Protein AF-A0A8S2U167-F1 (afdb_monomer_lite)

Organism: NCBI:txid1234261

Sequence (95 aa):
ITFLLKPGHNHIHIKSSLRGDYCSLLPIAESTNVITNGLKWNLNNDTELNFHSLISSSNTYDENLLKSDIIDYVHIYTEKYLVWSMTYNSSHSHR

Structure (mmCIF, N/CA/C/O backbone):
data_AF-A0A8S2U167-F1
#
_entry.id   AF-A0A8S2U167-F1
#
loop_
_atom_site.group_PDB
_atom_site.id
_atom_site.type_symbol
_atom_site.label_atom_id
_atom_site.label_alt_id
_atom_site.label_comp_id
_atom_site.label_asym_id
_atom_site.label_entity_id
_atom_sit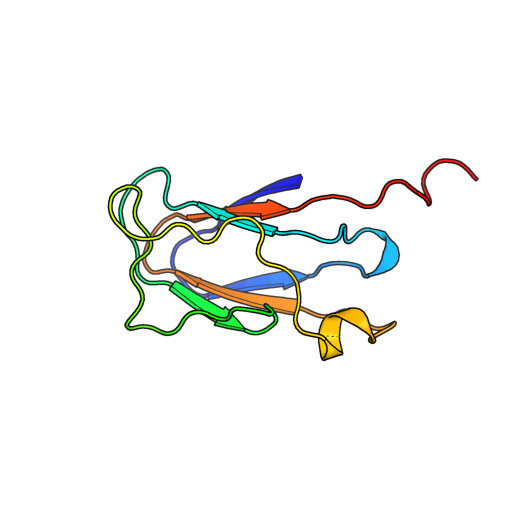e.label_seq_id
_atom_site.pdbx_PDB_ins_code
_atom_site.Cartn_x
_atom_site.Cartn_y
_atom_site.Cartn_z
_atom_site.occupancy
_atom_site.B_iso_or_equiv
_atom_site.auth_seq_id
_atom_site.auth_comp_id
_atom_site.auth_asym_id
_atom_site.auth_atom_id
_atom_site.pdbx_PDB_model_num
ATOM 1 N N . ILE A 1 1 ? -3.478 5.333 -11.062 1.00 94.31 1 ILE A N 1
ATOM 2 C CA . ILE A 1 1 ? -4.579 4.339 -11.066 1.00 94.31 1 ILE A CA 1
ATOM 3 C C . ILE A 1 1 ? -5.104 4.237 -9.647 1.00 94.31 1 ILE A C 1
ATOM 5 O O . ILE A 1 1 ? -4.291 4.126 -8.738 1.00 94.31 1 ILE A O 1
ATOM 9 N N . THR A 1 2 ? -6.422 4.292 -9.458 1.00 97.31 2 THR A N 1
ATOM 10 C CA . THR A 1 2 ? -7.044 4.309 -8.127 1.00 97.31 2 THR A CA 1
ATOM 11 C C . THR A 1 2 ? -8.304 3.456 -8.137 1.00 97.31 2 THR A C 1
ATOM 13 O O . THR A 1 2 ? -9.097 3.560 -9.072 1.00 97.31 2 THR A O 1
ATOM 16 N N . PHE A 1 3 ? -8.477 2.606 -7.127 1.00 97.69 3 PHE A N 1
ATOM 17 C CA . PHE A 1 3 ? -9.656 1.751 -6.974 1.00 97.69 3 PHE A CA 1
ATOM 18 C C . PHE A 1 3 ? -9.863 1.330 -5.513 1.00 97.69 3 PHE A C 1
ATOM 20 O O . PHE A 1 3 ? -9.000 1.527 -4.657 1.00 97.69 3 PHE A O 1
ATOM 27 N N . LEU A 1 4 ? -11.042 0.773 -5.237 1.00 98.19 4 LEU A N 1
ATOM 28 C CA . LEU A 1 4 ? -11.466 0.369 -3.902 1.00 98.19 4 LEU A CA 1
ATOM 29 C C . LEU A 1 4 ? -11.148 -1.107 -3.642 1.00 98.19 4 LEU A C 1
ATOM 31 O O . LEU A 1 4 ? -11.505 -1.971 -4.444 1.00 98.19 4 LEU A O 1
ATOM 35 N N . LEU A 1 5 ? -10.528 -1.387 -2.501 1.00 98.12 5 LEU A N 1
ATOM 36 C CA . LEU A 1 5 ? -10.334 -2.725 -1.956 1.00 98.12 5 LEU A CA 1
ATOM 37 C C . LEU A 1 5 ? -11.493 -3.066 -1.024 1.00 98.12 5 LEU A C 1
ATOM 39 O O . LEU A 1 5 ? -11.947 -2.225 -0.242 1.00 98.12 5 LEU A O 1
ATOM 43 N N . LYS A 1 6 ? -11.977 -4.303 -1.121 1.00 97.94 6 LYS A N 1
ATOM 44 C CA . LYS A 1 6 ? -13.027 -4.817 -0.237 1.00 97.94 6 LYS A CA 1
ATOM 45 C C . LYS A 1 6 ? -12.408 -5.347 1.061 1.00 97.94 6 LYS A C 1
ATOM 47 O O . LYS A 1 6 ? -11.252 -5.770 1.026 1.00 97.94 6 LYS A O 1
ATOM 52 N N . PRO A 1 7 ? -13.180 -5.403 2.159 1.00 98.12 7 PRO A N 1
ATOM 53 C CA . PRO A 1 7 ? -12.782 -6.138 3.354 1.00 98.12 7 PRO A CA 1
ATOM 54 C C . PRO A 1 7 ? -12.325 -7.569 3.033 1.00 98.12 7 PRO A C 1
ATOM 56 O O . PRO A 1 7 ? -12.939 -8.249 2.205 1.00 98.12 7 PRO A O 1
ATOM 59 N N . GLY A 1 8 ? -11.272 -8.028 3.703 1.00 98.12 8 GLY A N 1
ATOM 60 C CA . GLY A 1 8 ? -10.641 -9.330 3.506 1.00 98.12 8 GLY A CA 1
ATOM 61 C C . GLY A 1 8 ? -9.335 -9.262 2.711 1.00 98.12 8 GLY A C 1
ATOM 62 O O . GLY A 1 8 ? -8.654 -8.237 2.666 1.00 98.12 8 GLY A O 1
ATOM 63 N N . HIS A 1 9 ? -8.963 -10.392 2.104 1.00 97.88 9 HIS A N 1
ATOM 64 C CA . HIS A 1 9 ? -7.722 -10.533 1.341 1.00 97.88 9 HIS A CA 1
ATOM 65 C C . HIS A 1 9 ? -7.887 -10.052 -0.103 1.00 97.88 9 HIS A C 1
ATOM 67 O O . HIS A 1 9 ? -8.747 -10.527 -0.844 1.00 97.88 9 HIS A O 1
ATOM 73 N N . ASN A 1 10 ? -7.007 -9.148 -0.516 1.00 97.62 10 ASN A N 1
ATOM 74 C CA . ASN A 1 10 ? -6.918 -8.602 -1.860 1.00 97.62 10 ASN A CA 1
ATOM 75 C C . ASN A 1 10 ? -5.521 -8.892 -2.421 1.00 97.62 10 ASN A C 1
ATOM 77 O O . ASN A 1 10 ? -4.514 -8.665 -1.748 1.00 97.62 10 ASN A O 1
ATOM 81 N N . HIS A 1 11 ? -5.462 -9.366 -3.665 1.00 95.44 11 HIS A N 1
ATOM 82 C CA . HIS A 1 11 ? -4.216 -9.580 -4.399 1.00 95.44 11 HIS A CA 1
ATOM 83 C C . HIS A 1 11 ? -4.185 -8.643 -5.599 1.00 95.44 11 HIS A C 1
ATOM 85 O O . HIS A 1 11 ? -4.986 -8.785 -6.526 1.00 95.44 11 HIS A O 1
ATOM 91 N N . ILE A 1 12 ? -3.271 -7.678 -5.579 1.00 94.44 12 ILE A N 1
ATOM 92 C CA . ILE A 1 12 ? -3.112 -6.719 -6.667 1.00 94.44 12 ILE A CA 1
ATOM 93 C C . ILE A 1 12 ? -1.954 -7.184 -7.534 1.00 94.44 12 ILE A C 1
ATOM 95 O O . ILE A 1 12 ? -0.791 -7.077 -7.153 1.00 94.44 12 ILE A O 1
ATOM 99 N N . HIS A 1 13 ? -2.288 -7.691 -8.714 1.00 91.50 13 HIS A N 1
ATOM 100 C CA . HIS A 1 13 ? -1.307 -7.993 -9.741 1.00 91.50 13 HIS A CA 1
ATOM 101 C C . HIS A 1 13 ? -0.920 -6.704 -10.472 1.00 91.50 13 HIS A C 1
ATOM 103 O O . HIS A 1 13 ? -1.768 -6.057 -11.092 1.00 91.50 13 HIS A O 1
ATOM 109 N N . ILE A 1 14 ? 0.364 -6.348 -10.425 1.00 86.75 14 ILE A N 1
ATOM 110 C CA . ILE A 1 14 ? 0.891 -5.173 -11.114 1.00 86.75 14 ILE A CA 1
ATOM 111 C C . ILE A 1 14 ? 1.939 -5.612 -12.132 1.00 86.75 14 ILE A C 1
ATOM 113 O O . ILE A 1 14 ? 3.019 -6.070 -11.776 1.00 86.75 14 ILE A O 1
ATOM 117 N N . LYS A 1 15 ? 1.645 -5.415 -13.418 1.00 86.38 15 LYS A N 1
ATOM 118 C CA . LYS A 1 15 ? 2.616 -5.666 -14.486 1.00 86.38 15 LYS A CA 1
ATOM 119 C C . LYS A 1 15 ? 3.793 -4.691 -14.360 1.00 86.38 15 LYS A C 1
ATOM 121 O O . LYS A 1 15 ? 3.573 -3.480 -14.430 1.00 86.38 15 LYS A O 1
ATOM 126 N N . SER A 1 16 ? 5.023 -5.201 -14.263 1.00 84.38 16 SER A N 1
ATOM 127 C CA . SER A 1 16 ? 6.240 -4.394 -14.059 1.00 84.38 16 SER A CA 1
ATOM 128 C C . SER A 1 16 ? 6.391 -3.262 -15.083 1.00 84.38 16 SER A C 1
ATOM 130 O O . SER A 1 16 ? 6.737 -2.146 -14.713 1.00 84.38 16 SER A O 1
ATOM 132 N N . SER A 1 17 ? 6.011 -3.490 -16.349 1.00 85.19 17 SER A N 1
ATOM 133 C CA . SER A 1 17 ? 6.078 -2.471 -17.413 1.00 85.19 17 SER A CA 1
ATOM 134 C C . SER A 1 17 ? 5.126 -1.280 -17.229 1.00 85.19 17 SER A C 1
ATOM 136 O O . SER A 1 17 ? 5.300 -0.257 -17.881 1.00 85.19 17 SER A O 1
ATOM 138 N N . LEU A 1 18 ? 4.079 -1.426 -16.411 1.00 86.56 18 LEU A N 1
ATOM 139 C CA . LEU A 1 18 ? 3.037 -0.414 -16.179 1.00 86.56 18 LEU A CA 1
ATOM 140 C C . LEU A 1 18 ? 3.129 0.214 -14.781 1.00 86.56 18 LEU A C 1
ATOM 142 O O . LEU A 1 18 ? 2.468 1.214 -14.493 1.00 86.56 18 LEU A O 1
ATOM 146 N N . ARG A 1 19 ? 3.930 -0.385 -13.900 1.00 89.75 19 ARG A N 1
ATOM 147 C CA . ARG A 1 19 ? 4.107 0.035 -12.516 1.00 89.75 19 ARG A CA 1
ATOM 148 C C . ARG A 1 19 ? 4.875 1.354 -12.470 1.00 89.75 19 ARG A C 1
ATOM 150 O O . ARG A 1 19 ? 6.020 1.405 -12.906 1.00 89.75 19 ARG A O 1
ATOM 157 N N . GLY A 1 20 ? 4.249 2.413 -11.961 1.00 91.38 20 GLY A N 1
ATOM 158 C CA . GLY A 1 20 ? 4.983 3.608 -11.538 1.00 91.38 20 GLY A CA 1
ATOM 159 C C . GLY A 1 20 ? 5.620 3.395 -10.166 1.00 91.38 20 GLY A C 1
ATOM 160 O O . GLY A 1 20 ? 5.340 2.395 -9.516 1.00 91.38 20 GLY A O 1
ATOM 161 N N . ASP A 1 21 ? 6.442 4.335 -9.709 1.00 92.31 21 ASP A N 1
ATOM 162 C CA . ASP A 1 21 ? 7.314 4.136 -8.540 1.00 92.31 21 ASP A CA 1
ATOM 163 C C . ASP A 1 21 ? 6.610 4.150 -7.178 1.00 92.31 21 ASP A C 1
ATOM 165 O O . ASP A 1 21 ? 7.184 3.696 -6.189 1.00 92.31 21 ASP A O 1
ATOM 169 N N . TYR A 1 22 ? 5.380 4.661 -7.097 1.00 95.62 22 TYR A N 1
ATOM 170 C CA . TYR A 1 22 ? 4.732 4.951 -5.820 1.00 95.62 22 TYR A CA 1
ATOM 171 C C . TYR A 1 22 ? 3.323 4.383 -5.731 1.00 95.62 22 TYR A C 1
ATOM 173 O O . TYR A 1 22 ? 2.595 4.284 -6.723 1.00 95.62 22 TYR A O 1
ATOM 181 N N . CYS A 1 23 ? 2.922 4.068 -4.505 1.00 97.06 23 CYS A N 1
ATOM 182 C CA . CYS A 1 23 ? 1.578 3.649 -4.151 1.00 97.06 23 CYS A CA 1
ATOM 183 C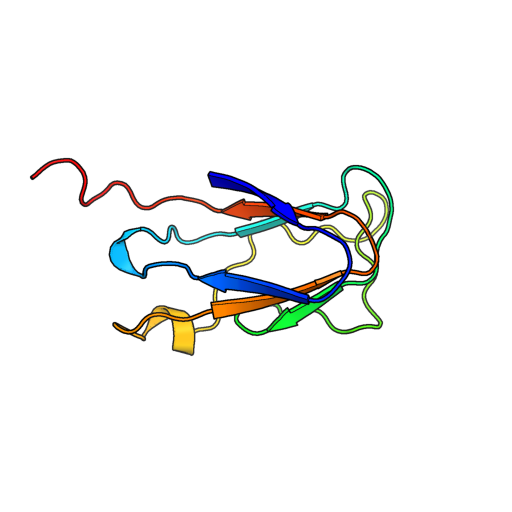 C . CYS A 1 23 ? 1.163 4.164 -2.766 1.00 97.06 23 CYS A C 1
ATOM 185 O O . CYS A 1 23 ? 1.986 4.649 -1.986 1.00 97.06 23 CYS A O 1
ATOM 187 N N . SER A 1 24 ? -0.134 4.079 -2.486 1.00 98.25 24 SER A N 1
ATOM 188 C CA . SER A 1 24 ? -0.754 4.583 -1.266 1.00 98.25 24 SER A CA 1
ATOM 189 C C . SER A 1 24 ? -1.938 3.716 -0.837 1.00 98.25 24 SER A C 1
ATOM 191 O O . SER A 1 24 ? -2.681 3.201 -1.679 1.00 98.25 24 SER A O 1
ATOM 193 N N . LEU A 1 25 ? -2.152 3.645 0.478 1.00 98.19 25 LEU A N 1
ATOM 194 C CA . LEU A 1 25 ? -3.305 3.028 1.138 1.00 98.19 25 LEU A CA 1
ATOM 195 C C . LEU A 1 25 ? -4.047 4.113 1.919 1.00 98.19 25 LEU A C 1
ATOM 197 O O . LEU A 1 25 ? -3.495 4.693 2.856 1.00 98.19 25 LEU A O 1
ATOM 201 N N . LEU A 1 26 ? -5.280 4.409 1.513 1.00 98.06 26 LEU A N 1
ATOM 202 C CA . LEU A 1 26 ? -6.047 5.544 2.019 1.00 98.06 26 LEU A CA 1
ATOM 203 C C . LEU A 1 26 ? -7.332 5.063 2.726 1.00 98.06 26 LEU A C 1
ATOM 205 O O . LEU A 1 26 ? -8.246 4.568 2.057 1.00 98.06 26 LEU A O 1
ATOM 209 N N . PRO A 1 27 ? -7.442 5.230 4.056 1.00 97.06 27 PRO A N 1
ATOM 210 C CA . PRO A 1 27 ? -8.618 4.854 4.847 1.00 97.06 27 PRO A CA 1
ATOM 211 C C . PRO A 1 27 ? -9.702 5.949 4.782 1.00 97.06 27 PRO A C 1
ATOM 213 O O . PRO A 1 27 ? -10.000 6.605 5.775 1.00 97.06 27 PRO A O 1
ATOM 216 N N . ILE A 1 28 ? -10.233 6.229 3.583 1.00 95.38 28 ILE A N 1
ATOM 217 C CA . ILE A 1 28 ? -11.098 7.408 3.335 1.00 95.38 28 ILE A CA 1
ATOM 218 C C . ILE A 1 28 ? -12.408 7.363 4.129 1.00 95.38 28 ILE A C 1
ATOM 220 O O . ILE A 1 28 ? -12.852 8.396 4.620 1.00 95.38 28 ILE A O 1
ATOM 224 N N . ALA A 1 29 ? -13.042 6.195 4.220 1.00 91.38 29 ALA A N 1
ATOM 225 C CA . ALA A 1 29 ? -14.343 6.073 4.872 1.00 91.38 29 ALA A CA 1
ATOM 226 C C . ALA A 1 29 ? -14.223 6.060 6.402 1.00 91.38 29 ALA A C 1
ATOM 228 O O . ALA A 1 29 ? -14.964 6.756 7.090 1.00 91.38 29 ALA A O 1
ATOM 229 N N . GLU A 1 30 ? -13.298 5.260 6.927 1.00 95.38 30 GLU A N 1
ATOM 230 C CA . GLU A 1 30 ? -13.111 5.041 8.358 1.00 95.38 30 GLU A CA 1
ATOM 231 C C . GLU A 1 30 ? -11.760 4.372 8.635 1.00 95.38 30 GLU A C 1
ATOM 233 O O . GLU A 1 30 ? -11.128 3.824 7.727 1.00 95.38 30 GLU A O 1
ATOM 238 N N . SER A 1 31 ? -11.332 4.404 9.900 1.00 97.19 31 SER A N 1
ATOM 239 C CA . SER A 1 31 ? -10.113 3.737 10.356 1.00 97.19 31 SER A CA 1
ATOM 240 C C . SER A 1 31 ? -10.169 2.225 10.128 1.00 97.19 31 SER A C 1
ATOM 242 O O . SER A 1 31 ? -11.215 1.600 10.349 1.00 97.19 31 SER A O 1
ATOM 244 N N . THR A 1 32 ? -9.045 1.629 9.725 1.00 96.81 32 THR A N 1
ATOM 245 C CA . THR A 1 32 ? -8.939 0.180 9.499 1.00 96.81 32 THR A CA 1
ATOM 246 C C . THR A 1 32 ? -7.547 -0.356 9.793 1.00 96.81 32 THR A C 1
ATOM 248 O O . THR A 1 32 ? -6.543 0.252 9.420 1.00 96.81 32 THR A O 1
ATOM 251 N N . ASN A 1 33 ? -7.489 -1.558 10.361 1.00 96.88 33 ASN A N 1
ATOM 252 C CA . ASN A 1 33 ? -6.266 -2.348 10.437 1.00 96.88 33 ASN A CA 1
ATOM 253 C C . ASN A 1 33 ? -5.950 -2.930 9.056 1.00 96.88 33 ASN A C 1
ATOM 255 O O . ASN A 1 33 ? -6.858 -3.307 8.297 1.00 96.88 33 ASN A O 1
ATOM 259 N N . VAL A 1 34 ? -4.663 -2.941 8.709 1.00 96.75 34 VAL A N 1
ATOM 260 C CA . VAL A 1 34 ? -4.183 -3.374 7.394 1.00 96.75 34 VAL A CA 1
ATOM 261 C C . VAL A 1 34 ? -2.912 -4.197 7.545 1.00 96.75 34 VAL A C 1
ATOM 263 O O . VAL A 1 34 ? -1.967 -3.781 8.204 1.00 96.75 34 VAL A O 1
ATOM 266 N N . ILE A 1 35 ? -2.865 -5.342 6.869 1.00 97.81 35 ILE A N 1
ATOM 267 C CA . ILE A 1 35 ? -1.655 -6.157 6.729 1.00 97.81 35 ILE A CA 1
ATOM 268 C C . ILE A 1 35 ? -1.250 -6.116 5.268 1.00 97.81 35 ILE A C 1
ATOM 270 O O . ILE A 1 35 ? -2.089 -6.354 4.395 1.00 97.81 35 ILE A O 1
ATOM 274 N N . THR A 1 36 ? 0.023 -5.856 4.984 1.00 97.25 36 THR A N 1
ATOM 275 C CA . THR A 1 36 ? 0.518 -5.878 3.606 1.00 97.25 36 THR A CA 1
ATOM 276 C C . THR A 1 36 ? 1.752 -6.745 3.433 1.00 97.25 36 THR A C 1
ATOM 278 O O . THR A 1 36 ? 2.546 -6.928 4.353 1.00 97.25 36 THR A O 1
ATOM 281 N N . ASN A 1 37 ? 1.932 -7.250 2.217 1.00 95.56 37 ASN A N 1
ATOM 282 C CA . ASN A 1 37 ? 3.168 -7.866 1.757 1.00 95.56 37 ASN A CA 1
ATOM 283 C C . ASN A 1 37 ? 3.465 -7.391 0.326 1.00 95.56 37 ASN A C 1
ATOM 285 O O . ASN A 1 37 ? 2.541 -7.171 -0.462 1.00 95.56 37 ASN A O 1
ATOM 289 N N . GLY A 1 38 ? 4.745 -7.219 0.001 1.00 94.00 38 GLY A N 1
ATOM 290 C CA . GLY A 1 38 ? 5.211 -6.724 -1.295 1.00 94.00 38 GLY A CA 1
ATOM 291 C C . GLY A 1 38 ? 5.377 -5.202 -1.390 1.00 94.00 38 GLY A C 1
ATOM 292 O O . GLY A 1 38 ? 5.690 -4.683 -2.462 1.00 94.00 38 GLY A O 1
ATOM 293 N N . LEU A 1 39 ? 5.206 -4.470 -0.286 1.00 95.62 39 LEU A N 1
ATOM 294 C CA . LEU A 1 39 ? 5.540 -3.047 -0.190 1.00 95.62 39 LEU A CA 1
ATOM 295 C C . LEU A 1 39 ? 6.874 -2.850 0.536 1.00 95.62 39 LEU A C 1
ATOM 297 O O . LEU A 1 39 ? 7.248 -3.655 1.385 1.00 95.62 39 LEU A O 1
ATOM 301 N N . LYS A 1 40 ? 7.576 -1.750 0.250 1.00 95.81 40 LYS A N 1
ATOM 302 C CA . LYS A 1 40 ? 8.810 -1.372 0.954 1.00 95.81 40 LYS A CA 1
ATOM 303 C C . LYS A 1 40 ? 8.550 -1.139 2.438 1.00 95.81 40 LYS A C 1
ATOM 305 O O . LYS A 1 40 ? 9.340 -1.554 3.280 1.00 95.81 40 LYS A O 1
ATOM 310 N N . TRP A 1 41 ? 7.434 -0.487 2.750 1.00 96.94 41 TRP A N 1
ATOM 311 C CA . TRP A 1 41 ? 6.955 -0.326 4.118 1.00 96.94 41 TRP A CA 1
ATOM 312 C C . TRP A 1 41 ? 5.693 -1.157 4.286 1.00 96.94 41 TRP A C 1
ATOM 314 O O . TRP A 1 41 ? 4.583 -0.669 4.067 1.00 96.94 41 TRP A O 1
ATOM 324 N N . ASN A 1 42 ? 5.887 -2.436 4.610 1.00 96.81 42 ASN A N 1
ATOM 325 C CA . ASN A 1 42 ? 4.776 -3.323 4.911 1.00 96.81 42 ASN A CA 1
ATOM 326 C C . ASN A 1 42 ? 4.139 -2.984 6.261 1.00 96.81 42 ASN A C 1
ATOM 328 O O . ASN A 1 42 ? 4.829 -2.608 7.208 1.00 96.81 42 ASN A O 1
ATOM 332 N N . LEU A 1 43 ? 2.822 -3.150 6.334 1.00 97.19 43 LEU A N 1
ATOM 333 C CA . LEU A 1 43 ? 2.034 -2.976 7.548 1.00 97.19 43 LEU A CA 1
ATOM 334 C C . LEU A 1 43 ? 1.735 -4.337 8.180 1.00 97.19 43 LEU A C 1
ATOM 336 O O . LEU A 1 43 ? 1.592 -5.344 7.481 1.00 97.19 43 LEU A O 1
ATOM 340 N N . ASN A 1 44 ? 1.632 -4.356 9.504 1.00 94.75 44 ASN A N 1
ATOM 341 C CA . ASN A 1 44 ? 1.225 -5.519 10.287 1.00 94.75 44 ASN A CA 1
ATOM 342 C C . ASN A 1 44 ? -0.143 -5.269 10.934 1.00 94.75 44 ASN A C 1
ATOM 344 O O . ASN A 1 44 ? -0.654 -4.151 10.921 1.00 94.75 44 ASN A O 1
ATOM 348 N N . ASN A 1 45 ? -0.729 -6.313 11.520 1.00 87.56 45 ASN A N 1
ATOM 349 C CA . ASN A 1 45 ? -2.095 -6.246 12.037 1.00 87.56 45 ASN A CA 1
ATOM 350 C C . ASN A 1 45 ? -2.278 -5.241 13.187 1.00 87.56 45 ASN A C 1
ATOM 352 O O . ASN A 1 45 ? -3.401 -4.838 13.468 1.00 87.56 45 ASN A O 1
ATOM 356 N N . ASP A 1 46 ? -1.189 -4.814 13.825 1.00 88.50 46 ASP A N 1
ATOM 357 C CA . ASP A 1 46 ? -1.208 -3.845 14.921 1.00 88.50 46 ASP A CA 1
ATOM 358 C C . ASP A 1 46 ? -1.204 -2.391 14.416 1.00 88.50 46 ASP A C 1
ATOM 360 O O . ASP A 1 46 ? -1.273 -1.448 15.205 1.00 88.50 46 ASP A O 1
ATOM 364 N N . THR A 1 47 ? -1.120 -2.192 13.097 1.00 87.88 47 THR A N 1
ATOM 365 C CA . THR A 1 47 ? -1.088 -0.871 12.472 1.00 87.88 47 THR A CA 1
ATOM 366 C C . THR A 1 47 ? -2.463 -0.489 11.929 1.00 87.88 47 THR A C 1
ATOM 368 O O . THR A 1 47 ? -2.919 -1.000 10.903 1.00 87.88 47 THR A O 1
ATOM 371 N N . GLU A 1 48 ? -3.114 0.457 12.603 1.00 95.81 48 GLU A N 1
ATOM 372 C CA . GLU A 1 48 ? -4.346 1.082 12.124 1.00 95.81 48 GLU A CA 1
ATOM 373 C C . GLU A 1 48 ? -4.022 2.261 11.194 1.00 95.81 48 GLU A C 1
ATOM 375 O O . GLU A 1 48 ? -3.237 3.149 11.537 1.00 95.81 48 GLU A O 1
ATO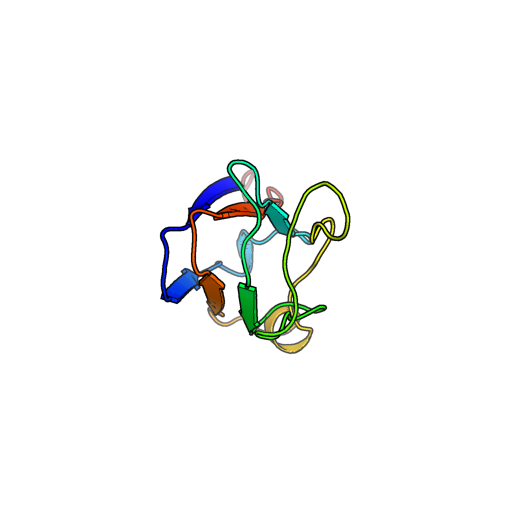M 380 N N . LEU A 1 49 ? -4.648 2.288 10.017 1.00 97.69 49 LEU A N 1
ATOM 381 C CA . LEU A 1 49 ? -4.638 3.449 9.137 1.00 97.69 49 LEU A CA 1
ATOM 382 C C . LEU A 1 49 ? -5.846 4.335 9.436 1.00 97.69 49 LEU A C 1
ATOM 384 O O . LEU A 1 49 ? -6.984 3.870 9.370 1.00 97.69 49 LEU A O 1
ATOM 388 N N . ASN A 1 50 ? -5.606 5.624 9.687 1.00 96.69 50 ASN A N 1
ATOM 389 C CA . ASN A 1 50 ? -6.639 6.650 9.816 1.00 96.69 50 ASN A CA 1
ATOM 390 C C . ASN A 1 50 ? -6.074 8.064 9.563 1.00 96.69 50 ASN A C 1
ATOM 392 O O . ASN A 1 50 ? -4.867 8.291 9.613 1.00 96.69 50 ASN A O 1
ATOM 396 N N . PHE A 1 51 ? -6.951 9.041 9.315 1.00 95.00 51 PHE A N 1
ATOM 397 C CA . PHE A 1 51 ? -6.545 10.420 8.996 1.00 95.00 51 PHE A CA 1
ATOM 398 C C . PHE A 1 51 ? -5.993 11.235 10.179 1.00 95.00 51 PHE A C 1
ATOM 400 O O . PHE A 1 51 ? -5.477 12.329 9.965 1.00 95.00 51 PHE A O 1
ATOM 407 N N . HIS A 1 52 ? -6.081 10.725 11.407 1.00 93.06 52 HIS A N 1
ATOM 408 C CA . HIS A 1 52 ? -5.584 11.392 12.613 1.00 93.06 52 HIS A CA 1
ATOM 409 C C . HIS A 1 52 ? -4.196 10.901 13.048 1.00 93.06 52 HIS A C 1
ATOM 411 O O . HIS A 1 52 ? -3.521 11.612 13.790 1.00 93.06 52 HIS A O 1
ATOM 417 N N . SER A 1 53 ? -3.765 9.712 12.615 1.00 90.94 53 SER A N 1
ATOM 418 C CA . SER A 1 53 ? -2.469 9.133 12.984 1.00 90.94 53 SER A CA 1
ATOM 419 C C . SER A 1 53 ? -1.619 8.785 11.766 1.00 90.94 53 SER A C 1
ATOM 421 O O . SER A 1 53 ? -0.602 9.431 11.521 1.00 90.94 53 SER A O 1
ATOM 423 N N . LEU A 1 54 ? -2.015 7.767 11.003 1.00 96.62 54 LEU A N 1
ATOM 424 C CA . LEU A 1 54 ? -1.190 7.173 9.965 1.00 96.62 54 LEU A CA 1
ATOM 425 C C . LEU A 1 54 ? -1.974 6.959 8.676 1.00 96.62 54 LEU A C 1
ATOM 427 O O . LEU A 1 54 ? -2.971 6.242 8.620 1.00 96.62 54 LEU A O 1
ATOM 431 N N . ILE A 1 55 ? -1.417 7.503 7.602 1.00 96.88 55 ILE A N 1
ATOM 432 C CA . ILE A 1 55 ? -1.790 7.190 6.229 1.00 96.88 55 ILE A CA 1
ATOM 433 C C . ILE A 1 55 ? -0.531 6.673 5.541 1.00 96.88 55 ILE A C 1
ATOM 435 O O . ILE A 1 55 ? 0.514 7.321 5.598 1.00 96.88 55 ILE A O 1
ATOM 439 N N . SER A 1 56 ? -0.621 5.532 4.857 1.00 97.38 56 SER A N 1
ATOM 440 C CA . SER A 1 56 ? 0.480 5.064 4.014 1.00 97.38 56 SER A CA 1
ATOM 441 C C . SER A 1 56 ? 0.433 5.821 2.686 1.00 97.38 56 SER A C 1
ATOM 443 O O . SER A 1 56 ? -0.290 5.438 1.767 1.00 97.38 56 SER A O 1
ATOM 445 N N . SER A 1 57 ? 1.155 6.937 2.603 1.00 96.31 57 SER A N 1
ATOM 446 C CA . SER A 1 57 ? 1.339 7.720 1.378 1.00 96.31 57 SER A CA 1
ATOM 447 C C . SER A 1 57 ? 2.791 7.642 0.908 1.00 96.31 57 SER A C 1
ATOM 449 O O . SER A 1 57 ? 3.703 7.465 1.715 1.00 96.31 57 SER A O 1
ATOM 451 N N . SER A 1 58 ? 3.006 7.735 -0.408 1.00 96.19 58 SER A N 1
ATOM 452 C CA . SER A 1 58 ? 4.344 7.637 -1.019 1.00 96.19 58 SER A CA 1
ATOM 453 C C . SER A 1 58 ? 5.091 6.343 -0.665 1.00 96.19 58 SER A C 1
ATOM 455 O O . SER A 1 58 ? 6.323 6.311 -0.641 1.00 96.19 58 SER A O 1
ATOM 457 N N . ASN A 1 59 ? 4.349 5.263 -0.406 1.00 97.25 59 ASN A N 1
ATOM 458 C CA . ASN A 1 59 ? 4.922 3.933 -0.273 1.00 97.25 59 ASN A CA 1
ATOM 459 C C . ASN A 1 59 ? 5.439 3.477 -1.647 1.00 97.25 59 ASN A C 1
ATOM 461 O O . ASN A 1 59 ? 5.116 4.057 -2.686 1.00 97.25 59 ASN A O 1
ATOM 465 N N . THR A 1 60 ? 6.254 2.437 -1.673 1.00 95.12 60 THR A N 1
ATOM 466 C CA . THR A 1 60 ? 6.750 1.834 -2.911 1.00 95.12 60 THR A CA 1
ATOM 467 C C . THR A 1 60 ? 6.778 0.320 -2.752 1.00 95.12 60 THR A C 1
ATOM 469 O O . THR A 1 60 ? 6.345 -0.214 -1.732 1.00 95.12 60 THR A O 1
ATOM 472 N N . TYR A 1 61 ? 7.235 -0.385 -3.769 1.00 93.19 61 TYR A N 1
ATOM 473 C CA . TYR A 1 61 ? 7.254 -1.840 -3.806 1.00 93.19 61 TYR A CA 1
ATOM 474 C C . TYR A 1 61 ? 8.534 -2.359 -3.151 1.00 93.19 61 TYR A C 1
ATOM 476 O O . TYR A 1 61 ? 9.547 -1.657 -3.109 1.00 93.19 61 TYR A O 1
ATOM 484 N N . ASP A 1 62 ? 8.483 -3.576 -2.618 1.00 91.81 62 ASP A N 1
ATOM 485 C CA . ASP A 1 62 ? 9.673 -4.261 -2.103 1.00 91.81 62 ASP A CA 1
ATOM 486 C C . ASP A 1 62 ? 10.772 -4.327 -3.185 1.00 91.81 62 ASP A C 1
ATOM 488 O O . ASP A 1 62 ? 10.480 -4.422 -4.379 1.00 91.81 62 ASP A O 1
ATOM 492 N N . GLU A 1 63 ? 12.048 -4.286 -2.797 1.00 85.31 63 GLU A N 1
ATOM 493 C CA . GLU A 1 63 ? 13.154 -4.324 -3.762 1.00 85.31 63 GLU A CA 1
ATOM 494 C C . GLU A 1 63 ? 13.151 -5.573 -4.645 1.00 85.31 63 GLU A C 1
ATOM 496 O O . GLU A 1 63 ? 13.565 -5.501 -5.805 1.00 85.31 63 GLU A O 1
ATOM 501 N N . ASN A 1 64 ? 12.691 -6.708 -4.120 1.00 80.25 64 ASN A N 1
ATOM 502 C CA . ASN A 1 64 ? 12.558 -7.932 -4.898 1.00 80.25 64 ASN A CA 1
ATOM 503 C C . ASN A 1 64 ? 11.497 -7.757 -5.985 1.00 80.25 64 ASN A C 1
ATOM 505 O O . ASN A 1 64 ? 11.754 -8.098 -7.137 1.00 80.25 64 ASN A O 1
ATOM 509 N N . LEU A 1 65 ? 10.373 -7.110 -5.649 1.00 76.25 65 LEU A N 1
ATOM 510 C CA . LEU A 1 65 ? 9.359 -6.736 -6.631 1.00 76.25 65 LEU A CA 1
ATOM 511 C C . LEU A 1 65 ? 9.908 -5.765 -7.677 1.00 76.25 65 LEU A C 1
ATOM 513 O O . LEU A 1 65 ? 9.519 -5.838 -8.840 1.00 76.25 65 LEU A O 1
ATOM 517 N N . LEU A 1 66 ? 10.784 -4.837 -7.290 1.00 77.81 66 LEU A N 1
ATOM 518 C CA . LEU A 1 66 ? 11.381 -3.861 -8.208 1.00 77.81 66 LEU A CA 1
ATOM 519 C C . LEU A 1 66 ? 12.362 -4.495 -9.204 1.00 77.81 66 LEU A C 1
ATOM 521 O O . LEU A 1 66 ? 12.412 -4.053 -10.348 1.00 77.81 66 LEU A O 1
ATOM 525 N N . LYS A 1 67 ? 13.122 -5.510 -8.780 1.00 76.44 67 LYS A N 1
ATOM 526 C CA . LYS A 1 67 ? 14.142 -6.204 -9.592 1.00 76.44 67 LYS A CA 1
ATOM 527 C C . LYS A 1 67 ? 13.577 -7.354 -10.431 1.00 76.44 67 LYS A C 1
ATOM 529 O O . LYS A 1 67 ? 14.290 -7.901 -11.266 1.00 76.44 67 LYS A O 1
ATOM 534 N N . SER A 1 68 ? 12.330 -7.742 -10.184 1.00 68.75 68 SER A N 1
ATOM 535 C CA . SER A 1 68 ? 11.670 -8.844 -10.870 1.00 68.75 68 SER A CA 1
ATOM 536 C C . SER A 1 68 ? 11.088 -8.403 -12.217 1.00 68.75 68 SER A C 1
ATOM 538 O O . SER A 1 68 ? 10.197 -7.550 -12.299 1.00 68.75 68 SER A O 1
ATOM 540 N N . ASP A 1 69 ? 11.558 -9.051 -13.284 1.00 66.12 69 ASP A N 1
ATOM 541 C CA . ASP A 1 69 ? 10.925 -9.011 -14.610 1.00 66.12 69 ASP A CA 1
ATOM 542 C C . ASP A 1 69 ? 9.625 -9.845 -14.657 1.00 66.12 69 ASP A C 1
ATOM 544 O O . ASP A 1 69 ? 8.925 -9.872 -15.674 1.00 66.12 69 ASP A O 1
ATOM 548 N N . ILE A 1 70 ? 9.293 -10.538 -13.561 1.00 59.22 70 ILE A N 1
ATOM 549 C CA . ILE A 1 70 ? 8.109 -11.381 -13.417 1.00 59.22 70 ILE A CA 1
ATOM 550 C C . ILE A 1 70 ? 6.990 -10.594 -12.723 1.00 59.22 70 ILE A C 1
ATOM 552 O O . ILE A 1 70 ? 7.196 -9.626 -11.998 1.00 59.22 70 ILE A O 1
ATOM 556 N N . ILE A 1 71 ? 5.766 -11.029 -13.006 1.00 57.53 71 ILE A N 1
ATOM 557 C CA . ILE A 1 71 ? 4.536 -10.663 -12.313 1.00 57.53 71 ILE A CA 1
ATOM 558 C C . ILE A 1 71 ? 4.708 -10.832 -10.803 1.00 57.53 71 ILE A C 1
ATOM 560 O O . ILE A 1 71 ? 4.800 -11.961 -10.326 1.00 57.53 71 ILE A O 1
ATOM 564 N N . ASP A 1 72 ? 4.630 -9.726 -10.067 1.00 72.88 72 ASP A N 1
ATOM 565 C CA . ASP A 1 72 ? 4.555 -9.770 -8.615 1.00 72.88 72 ASP A CA 1
ATOM 566 C C . ASP A 1 72 ? 3.246 -9.182 -8.087 1.00 72.88 72 ASP A C 1
ATOM 568 O O . ASP A 1 72 ? 2.648 -8.254 -8.652 1.00 72.88 72 ASP A O 1
ATOM 572 N N . TYR A 1 73 ? 2.791 -9.772 -6.987 1.00 87.44 73 TYR A N 1
ATOM 573 C CA . TYR A 1 73 ? 1.557 -9.414 -6.310 1.00 87.44 73 TYR A CA 1
ATOM 574 C C . TYR A 1 73 ? 1.867 -8.554 -5.091 1.00 87.44 73 TYR A C 1
ATOM 576 O O . TYR A 1 73 ? 2.743 -8.877 -4.290 1.00 87.44 73 TYR A O 1
ATOM 584 N N . VAL A 1 74 ? 1.086 -7.493 -4.907 1.00 94.38 74 VAL A N 1
ATOM 585 C CA . VAL A 1 74 ? 0.945 -6.862 -3.594 1.00 94.38 74 VAL A CA 1
ATOM 586 C C . VAL A 1 74 ? -0.225 -7.541 -2.892 1.00 94.38 74 VAL A C 1
ATOM 588 O O . VAL A 1 74 ? -1.347 -7.562 -3.411 1.00 94.38 74 VAL A O 1
ATOM 591 N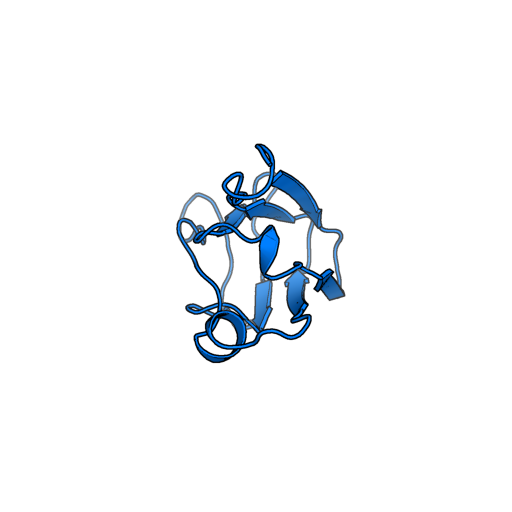 N . HIS A 1 75 ? 0.037 -8.107 -1.718 1.00 96.12 75 HIS A N 1
ATOM 592 C CA . HIS A 1 75 ? -0.990 -8.715 -0.878 1.00 96.12 75 HIS A CA 1
ATOM 593 C C . HIS A 1 75 ? -1.444 -7.698 0.156 1.00 96.12 75 HIS A C 1
ATOM 595 O O . HIS A 1 75 ? -0.614 -7.105 0.843 1.00 96.12 75 HIS A O 1
ATOM 601 N N . ILE A 1 76 ? -2.754 -7.506 0.275 1.00 97.31 76 ILE A N 1
ATOM 602 C CA . ILE A 1 76 ? -3.348 -6.585 1.243 1.00 97.31 76 ILE A CA 1
ATOM 603 C C . ILE A 1 76 ? -4.513 -7.290 1.915 1.00 97.31 76 ILE A C 1
ATOM 605 O O . ILE A 1 76 ? -5.474 -7.681 1.256 1.00 97.31 76 ILE A O 1
ATOM 609 N N . TYR A 1 77 ? -4.448 -7.420 3.230 1.00 97.62 77 TYR A N 1
ATOM 610 C CA . TYR A 1 77 ? -5.616 -7.684 4.052 1.00 97.62 77 TYR A CA 1
ATOM 611 C C . TYR A 1 77 ? -6.074 -6.375 4.685 1.00 97.62 77 TYR A C 1
ATOM 613 O O . TYR A 1 77 ? -5.253 -5.620 5.203 1.00 97.62 77 TYR A O 1
ATOM 621 N N . THR A 1 78 ? -7.373 -6.110 4.652 1.00 97.06 78 THR A N 1
ATOM 622 C CA . THR A 1 78 ? -7.977 -4.959 5.327 1.00 97.06 78 THR A CA 1
ATOM 623 C C . THR A 1 78 ? -9.305 -5.369 5.942 1.00 97.06 78 THR A C 1
ATOM 625 O O . THR A 1 78 ? -10.054 -6.142 5.350 1.00 97.06 78 THR A O 1
ATOM 628 N N . GLU A 1 79 ? -9.602 -4.885 7.143 1.00 96.62 79 GLU A N 1
ATOM 629 C CA . GLU A 1 79 ? -10.865 -5.206 7.820 1.00 96.62 79 GLU A CA 1
ATOM 630 C C . GLU A 1 79 ? -12.056 -4.436 7.244 1.00 96.62 79 GLU A C 1
ATOM 632 O O . GLU A 1 79 ? -13.202 -4.867 7.379 1.00 96.62 79 GLU A O 1
ATOM 637 N N . LYS A 1 80 ? -11.796 -3.299 6.592 1.00 97.19 80 LYS A N 1
ATOM 638 C CA . LYS A 1 80 ? -12.819 -2.403 6.050 1.00 97.19 80 LYS A CA 1
ATOM 639 C C . LYS A 1 80 ? -12.486 -1.997 4.618 1.00 97.19 80 LYS A C 1
ATOM 641 O O . LYS A 1 80 ? -11.523 -2.464 4.021 1.00 97.19 80 LYS A O 1
ATOM 646 N N . TYR A 1 81 ? -13.324 -1.159 4.019 1.00 97.81 81 TYR A N 1
ATOM 647 C CA . TYR A 1 81 ? -13.044 -0.636 2.687 1.00 97.81 81 TYR A CA 1
ATOM 648 C C . TYR A 1 81 ? -11.817 0.280 2.709 1.00 97.81 81 TYR A C 1
ATOM 650 O O . TYR A 1 81 ? -11.740 1.207 3.514 1.00 97.81 81 TYR A O 1
ATOM 658 N N . LEU A 1 82 ? -10.887 0.050 1.784 1.00 97.81 82 LEU A N 1
ATOM 659 C CA . LEU A 1 82 ? -9.621 0.776 1.710 1.00 97.81 82 LEU A CA 1
ATOM 660 C C . LEU A 1 82 ? -9.367 1.231 0.277 1.00 97.81 82 LEU A C 1
ATOM 662 O O . LEU A 1 82 ? -9.556 0.466 -0.667 1.00 97.81 82 LEU A O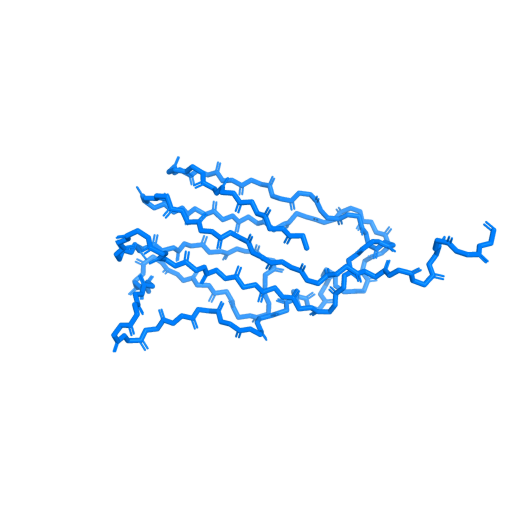 1
ATOM 666 N N . VAL A 1 83 ? -8.929 2.472 0.084 1.00 98.44 83 VAL A N 1
ATOM 667 C CA . VAL A 1 83 ? -8.597 2.966 -1.255 1.00 98.44 83 VAL A CA 1
ATOM 668 C C . VAL A 1 83 ? -7.132 2.683 -1.556 1.00 98.44 83 VAL A C 1
ATOM 670 O O . VAL A 1 83 ? -6.239 3.146 -0.847 1.00 98.44 83 VAL A O 1
ATOM 673 N N . TRP A 1 84 ? -6.890 1.951 -2.642 1.00 98.06 84 TRP A N 1
ATOM 674 C CA . TRP A 1 84 ? -5.570 1.804 -3.241 1.00 98.06 84 TRP A CA 1
ATOM 675 C C . TRP A 1 84 ? -5.363 2.885 -4.296 1.00 98.06 84 TRP A C 1
ATOM 677 O O . TRP A 1 84 ? -6.225 3.115 -5.150 1.00 98.06 84 TRP A O 1
ATOM 687 N N . SER A 1 85 ? -4.193 3.513 -4.282 1.00 97.81 85 SER A N 1
ATOM 688 C CA . SER A 1 85 ? -3.749 4.393 -5.358 1.00 97.81 85 SER A CA 1
ATOM 689 C C . SER A 1 85 ? -2.311 4.077 -5.733 1.00 97.81 85 SER A C 1
ATOM 691 O O . SER A 1 85 ? -1.493 3.793 -4.868 1.00 97.81 85 SER A O 1
ATOM 693 N N . MET A 1 86 ? -1.988 4.144 -7.018 1.00 96.19 86 MET A N 1
ATOM 694 C CA . MET A 1 86 ? -0.628 3.956 -7.517 1.00 96.19 86 MET A CA 1
ATOM 695 C C . MET A 1 86 ? -0.332 4.855 -8.709 1.00 96.19 86 MET A C 1
ATOM 697 O O . MET A 1 86 ? -1.224 5.166 -9.513 1.00 96.19 86 MET A O 1
ATOM 701 N N . THR A 1 87 ? 0.928 5.243 -8.857 1.00 95.31 87 THR A N 1
ATOM 702 C CA . THR A 1 87 ? 1.407 5.896 -10.072 1.00 95.31 87 THR A CA 1
ATOM 703 C C . THR A 1 87 ? 1.510 4.881 -11.209 1.00 95.31 87 THR A C 1
ATOM 705 O O . THR A 1 87 ? 1.605 3.670 -11.003 1.00 95.31 87 THR A O 1
ATOM 708 N N . TYR A 1 88 ? 1.419 5.378 -12.437 1.00 91.12 88 TYR A N 1
ATOM 709 C CA . TYR A 1 88 ? 1.459 4.570 -13.651 1.00 91.12 88 TYR A CA 1
ATOM 710 C C . TYR A 1 88 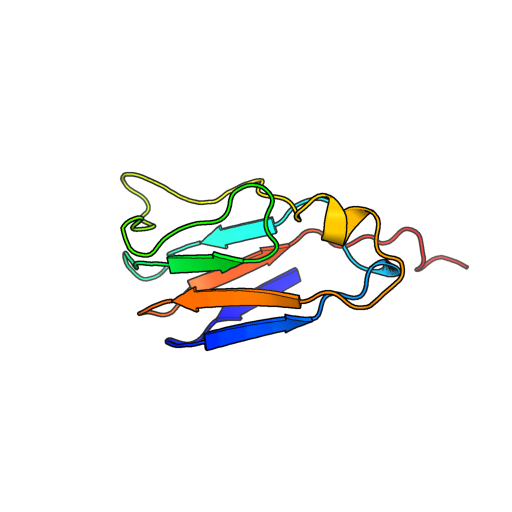? 2.653 5.000 -14.492 1.00 91.12 88 TYR A C 1
ATOM 712 O O . TYR A 1 88 ? 2.868 6.199 -14.674 1.00 91.12 88 TYR A O 1
ATOM 720 N N . ASN A 1 89 ? 3.409 4.034 -15.008 1.00 88.44 89 ASN A N 1
ATOM 721 C CA . ASN A 1 89 ? 4.515 4.313 -15.910 1.00 88.44 89 ASN A CA 1
ATOM 722 C C . ASN A 1 89 ? 4.010 4.371 -17.360 1.00 88.44 89 ASN A C 1
ATOM 724 O O . ASN A 1 89 ? 3.653 3.353 -17.950 1.00 88.44 89 ASN A O 1
ATOM 728 N N . SER A 1 90 ? 3.985 5.574 -17.938 1.00 75.94 90 SER A N 1
ATOM 729 C CA . SER A 1 90 ? 3.530 5.823 -19.313 1.00 75.94 90 SER A CA 1
ATOM 730 C C . SER A 1 90 ? 4.636 5.744 -20.369 1.00 75.94 90 SER A C 1
ATOM 732 O O . SER A 1 90 ? 4.355 5.894 -21.555 1.00 75.94 90 SER A O 1
ATOM 734 N N . SER A 1 91 ? 5.887 5.465 -19.993 1.00 70.56 91 SER A N 1
ATOM 735 C CA . SER A 1 91 ? 7.028 5.475 -20.930 1.00 70.56 91 SER A CA 1
ATOM 736 C C . SER A 1 91 ? 6.938 4.452 -22.078 1.00 70.56 91 SER A C 1
ATOM 738 O O . SER A 1 91 ? 7.680 4.565 -23.050 1.00 70.56 91 SER A O 1
ATOM 740 N N . HIS A 1 92 ? 6.002 3.498 -22.016 1.00 54.97 92 HIS A N 1
ATOM 741 C CA . HIS A 1 92 ? 5.750 2.503 -23.066 1.00 54.97 92 HIS A CA 1
ATOM 742 C C . HIS A 1 92 ? 4.510 2.787 -23.938 1.00 54.97 92 HIS A C 1
ATOM 744 O O . HIS A 1 92 ? 4.197 1.975 -24.803 1.00 54.97 92 HIS A O 1
ATOM 750 N N . SER A 1 93 ? 3.796 3.908 -23.760 1.00 53.56 93 SER A N 1
ATOM 751 C CA . SER A 1 93 ? 2.586 4.218 -24.549 1.00 53.56 93 SER A CA 1
ATOM 752 C C . SER A 1 93 ? 2.830 5.046 -25.821 1.00 53.56 93 SER A C 1
ATOM 754 O O . SER A 1 93 ? 1.867 5.475 -26.449 1.00 53.56 93 SER A O 1
ATOM 756 N N . HIS A 1 94 ? 4.091 5.292 -26.203 1.00 46.12 94 HIS A N 1
ATOM 757 C CA . HIS A 1 94 ? 4.460 6.118 -27.367 1.00 46.12 94 HIS A CA 1
ATOM 758 C C . HIS A 1 94 ? 5.466 5.451 -28.327 1.00 46.12 94 HIS A C 1
ATOM 760 O O . HIS A 1 94 ? 6.301 6.139 -28.916 1.00 46.12 94 HIS A O 1
ATOM 766 N N . ARG A 1 95 ? 5.406 4.129 -28.510 1.00 40.72 95 ARG A N 1
ATOM 767 C CA . ARG A 1 95 ? 6.074 3.457 -29.637 1.00 40.72 95 ARG A CA 1
ATOM 768 C C . ARG A 1 95 ? 5.087 2.627 -30.432 1.00 40.72 95 ARG A C 1
ATOM 770 O O . ARG A 1 95 ? 4.274 1.937 -29.782 1.00 40.72 95 ARG A O 1
#

InterPro domains:
  IPR007373 Thiamin pyrophosphokinase, thiamin-binding domain [PF04265] (10-63)
  IPR007373 Thiamin pyrophosphokinase, thiamin-binding domain [SM00983] (8-71)
  IPR036371 Thiamin pyrophosphokinase, thiamin-binding domain superfamily [SSF63862] (1-89)

Foldseek 3Di:
DKDKDAAFKDKDWDQLQWFDFFKWKAPPPDKKAKAKDFKPDTGDRVDIDDPVDDTGGRIGGDVVVNPDNDTDIIMMHIRHMIMMDGDTDCPPVPD

Secondary structure (DSSP, 8-state):
-EEEEPSEEEEEEE-GGGEEEEEEEE--SS-EEEEEESBSS---TT-EE-TTS--EEEE-B-HHHHH-SS-EEEEEEESS-EEEEEEE--TTS--

pLDDT: mean 90.06, std 12.29, range [40.72, 98.44]

Radius of gyration: 13.36 Å; chains: 1; bounding box: 28×23×45 Å